Protein AF-A0A7R9VJF4-F1 (afdb_monomer_lite)

Radius of gyration: 13.38 Å; chains: 1; bounding box: 38×31×32 Å

InterPro domains:
  IPR011989 Armadillo-like helical [G3DSA:1.25.10.10] (6-122)
  IPR016024 Armadillo-type fold [SSF48371] (2-122)
  IPR038737 Splicing factor 3B subunit 1-like [PTHR12097] (1-121)

Secondary structure (DSSP, 8-state):
-HHHHHHHHHHHHHHH-HHHHHHHHGGGSS-S-HHHHHHHHHHHHHHHHHH-HHHHHHHHHHHHT-SS-HHHHHHHHHHHHHHHHHHGGGGGGGHHHHHHHHGGGGG-SSHHHHHHHHHHH-

pLDDT: mean 96.8, std 4.29, range [58.56, 98.81]

Sequence (122 aa):
ARIEGREIISNLAKAAGLATMIATMRPDIDNPDEYVRNTTSRAFAVVASALGVPALLPFLKAVCRSRKSWQARHTGIKIVQQVAVLMGCAVLPYLRELVEIVGRGLTDDQQKVRTITALTLS

Organism: NCBI:txid2749911

Structure (mmCIF, N/CA/C/O backbone):
data_AF-A0A7R9VJF4-F1
#
_entry.id   AF-A0A7R9VJF4-F1
#
loop_
_atom_site.group_PDB
_atom_site.id
_atom_site.type_symbol
_atom_site.label_atom_id
_atom_site.label_alt_id
_atom_site.label_comp_id
_atom_site.label_asym_id
_atom_site.label_entity_id
_atom_site.label_seq_id
_atom_site.pdbx_PDB_ins_code
_atom_site.Cartn_x
_atom_site.Cartn_y
_atom_site.Cartn_z
_atom_site.occupancy
_atom_site.B_iso_or_equiv
_atom_site.auth_seq_id
_atom_site.auth_comp_id
_atom_site.auth_asym_id
_atom_site.auth_atom_id
_atom_site.pdbx_PDB_model_num
ATOM 1 N N . ALA A 1 1 ? 7.640 11.461 -17.779 1.00 58.56 1 ALA A N 1
ATOM 2 C CA . ALA A 1 1 ? 7.145 11.930 -16.469 1.00 58.56 1 ALA A CA 1
ATOM 3 C C . ALA A 1 1 ? 6.783 10.807 -15.480 1.00 58.56 1 ALA A C 1
ATOM 5 O O . ALA A 1 1 ? 7.494 10.642 -14.499 1.00 58.56 1 ALA A O 1
ATOM 6 N N . ARG A 1 2 ? 5.697 10.020 -15.657 1.00 79.38 2 ARG A N 1
ATOM 7 C CA . ARG A 1 2 ? 5.269 9.041 -14.617 1.00 79.38 2 ARG A CA 1
ATOM 8 C C . ARG A 1 2 ? 6.226 7.856 -14.404 1.00 79.38 2 ARG A C 1
ATOM 10 O O . ARG A 1 2 ? 6.264 7.337 -13.296 1.00 79.38 2 ARG A O 1
ATOM 17 N N . ILE A 1 3 ? 6.949 7.417 -15.436 1.00 84.12 3 ILE A N 1
ATOM 18 C CA . ILE A 1 3 ? 7.895 6.287 -15.345 1.00 84.12 3 ILE A CA 1
ATOM 19 C C . ILE A 1 3 ? 9.198 6.734 -14.671 1.00 84.12 3 ILE A C 1
ATOM 21 O O . ILE A 1 3 ? 9.594 6.122 -13.687 1.00 84.12 3 ILE A O 1
ATOM 25 N N . GLU A 1 4 ? 9.773 7.862 -15.097 1.00 88.44 4 GLU A N 1
ATOM 26 C CA . GLU A 1 4 ? 10.982 8.456 -14.495 1.00 88.44 4 GLU A CA 1
ATOM 27 C C . GLU A 1 4 ? 10.834 8.652 -12.980 1.00 88.44 4 GLU A C 1
ATOM 29 O O . GLU A 1 4 ? 11.705 8.268 -12.206 1.00 88.44 4 GLU A O 1
ATOM 34 N N . GLY A 1 5 ? 9.685 9.170 -12.524 1.00 91.31 5 GLY A N 1
ATOM 35 C CA . GLY A 1 5 ? 9.424 9.327 -11.091 1.00 91.31 5 GLY A CA 1
ATOM 36 C C . GLY A 1 5 ? 9.442 7.998 -10.322 1.00 91.31 5 GLY A C 1
ATOM 37 O O . GLY A 1 5 ? 9.909 7.950 -9.185 1.00 91.31 5 GLY A O 1
ATOM 38 N N . ARG A 1 6 ? 8.981 6.900 -10.936 1.00 93.06 6 ARG A N 1
ATOM 39 C CA . ARG A 1 6 ? 9.038 5.562 -10.322 1.00 93.06 6 ARG A CA 1
ATOM 40 C C . ARG A 1 6 ? 10.469 5.047 -10.250 1.00 93.06 6 ARG A C 1
ATOM 42 O O . ARG A 1 6 ? 10.839 4.472 -9.232 1.00 93.06 6 ARG A O 1
ATOM 49 N N . GLU A 1 7 ? 11.265 5.261 -11.291 1.00 94.94 7 GLU A N 1
ATOM 50 C CA . GLU A 1 7 ? 12.671 4.851 -11.308 1.00 94.94 7 GLU A CA 1
ATOM 51 C C . GLU A 1 7 ? 13.478 5.576 -10.228 1.00 94.94 7 GLU A C 1
ATOM 53 O O . GLU A 1 7 ? 14.215 4.930 -9.483 1.00 94.94 7 GLU A O 1
ATOM 58 N N . ILE A 1 8 ? 13.260 6.884 -10.059 1.00 96.88 8 ILE A N 1
ATOM 59 C CA . ILE A 1 8 ? 13.904 7.674 -9.001 1.00 96.88 8 ILE A CA 1
ATOM 60 C C . ILE A 1 8 ? 13.531 7.131 -7.616 1.00 96.88 8 ILE A C 1
ATOM 62 O O . ILE A 1 8 ? 14.420 6.849 -6.812 1.00 96.88 8 ILE A O 1
ATOM 66 N N . ILE A 1 9 ? 12.237 6.925 -7.337 1.00 96.12 9 ILE A N 1
ATOM 67 C CA . ILE A 1 9 ? 11.782 6.392 -6.041 1.00 96.12 9 ILE A CA 1
ATOM 68 C C . ILE A 1 9 ? 12.317 4.972 -5.812 1.00 96.12 9 ILE A C 1
ATOM 70 O O . ILE A 1 9 ? 12.723 4.644 -4.701 1.00 96.12 9 ILE A O 1
ATOM 74 N N . SER A 1 10 ? 12.348 4.132 -6.847 1.00 96.50 10 SER A N 1
ATOM 75 C CA . SER A 1 10 ? 12.884 2.770 -6.772 1.00 96.50 10 SER A CA 1
ATOM 76 C C . SER A 1 10 ? 14.373 2.767 -6.418 1.00 96.50 10 SER A C 1
ATOM 78 O O . SER A 1 10 ? 14.794 2.041 -5.516 1.00 96.50 10 SER A O 1
ATOM 80 N N . ASN A 1 11 ? 15.173 3.598 -7.087 1.00 97.75 11 ASN A N 1
ATOM 81 C CA . ASN A 1 11 ? 16.607 3.703 -6.816 1.00 97.75 11 ASN A CA 1
ATOM 82 C C . ASN A 1 11 ? 16.872 4.279 -5.422 1.00 97.75 11 ASN A C 1
ATOM 84 O O . ASN A 1 11 ? 17.707 3.748 -4.690 1.00 97.75 11 ASN A O 1
ATOM 88 N N . LEU A 1 12 ? 16.099 5.290 -5.015 1.00 97.62 12 LEU A N 1
ATOM 89 C CA . LEU A 1 12 ? 16.149 5.830 -3.660 1.00 97.62 12 LEU A CA 1
ATOM 90 C C . LEU A 1 12 ? 15.809 4.760 -2.615 1.00 97.62 12 LEU A C 1
ATOM 92 O O . LEU A 1 12 ? 16.523 4.632 -1.627 1.00 97.62 12 LEU A O 1
ATOM 96 N N . ALA A 1 13 ? 14.768 3.955 -2.842 1.00 97.38 13 ALA A N 1
ATOM 97 C CA . ALA A 1 13 ? 14.367 2.893 -1.923 1.00 97.38 13 ALA A CA 1
ATOM 98 C C . ALA A 1 13 ? 15.470 1.841 -1.740 1.00 97.38 13 ALA A C 1
ATOM 100 O O . ALA A 1 13 ? 15.732 1.420 -0.614 1.00 97.38 13 ALA A O 1
ATOM 101 N N . LYS A 1 14 ? 16.141 1.449 -2.831 1.00 97.38 14 LYS A N 1
ATOM 102 C CA . LYS A 1 14 ? 17.273 0.509 -2.802 1.00 97.38 14 LYS A CA 1
ATOM 103 C C . LYS A 1 14 ? 18.482 1.073 -2.055 1.00 97.38 14 LYS A C 1
ATOM 105 O O . LYS A 1 14 ? 19.139 0.323 -1.344 1.00 97.38 14 LYS A O 1
ATOM 110 N N . ALA A 1 15 ? 18.748 2.372 -2.185 1.00 97.94 15 ALA A N 1
ATOM 111 C CA . ALA A 1 15 ? 19.854 3.033 -1.497 1.00 97.94 15 ALA A CA 1
ATOM 112 C C . ALA A 1 15 ? 19.569 3.278 -0.003 1.00 97.94 15 ALA A C 1
ATOM 114 O O . ALA A 1 15 ? 20.429 3.039 0.838 1.00 97.94 15 ALA A O 1
ATOM 115 N N . ALA A 1 16 ? 18.366 3.749 0.335 1.00 97.56 16 ALA A N 1
ATOM 116 C CA . ALA A 1 16 ? 17.995 4.140 1.696 1.00 97.56 16 ALA A CA 1
ATOM 117 C C . ALA A 1 16 ? 17.546 2.960 2.576 1.00 97.56 16 ALA A C 1
ATOM 119 O O . ALA A 1 16 ? 17.649 3.024 3.803 1.00 97.56 16 ALA A O 1
ATOM 120 N N . GLY A 1 17 ? 17.019 1.899 1.960 1.00 97.06 17 GLY A N 1
ATOM 121 C CA . GLY A 1 17 ? 16.475 0.730 2.644 1.00 97.06 17 GLY A CA 1
ATOM 122 C C . GLY A 1 17 ? 15.050 0.923 3.177 1.00 97.06 17 GLY A C 1
ATOM 123 O O . GLY A 1 17 ? 14.558 2.034 3.387 1.00 97.06 17 GLY A O 1
ATOM 124 N N . LEU A 1 18 ? 14.363 -0.199 3.419 1.00 96.75 18 LEU A N 1
ATOM 125 C CA . LEU A 1 18 ? 12.935 -0.210 3.752 1.00 96.75 18 LEU A CA 1
ATOM 126 C C . LEU A 1 18 ? 12.601 0.553 5.042 1.00 96.75 18 LEU A C 1
ATOM 128 O O . LEU A 1 18 ? 11.610 1.280 5.079 1.00 96.75 18 LEU A O 1
ATOM 132 N N . ALA A 1 19 ? 13.404 0.383 6.096 1.00 97.50 19 ALA A N 1
ATOM 133 C CA . ALA A 1 19 ? 13.150 1.010 7.392 1.00 97.50 19 ALA A CA 1
ATOM 134 C C . ALA A 1 19 ? 13.126 2.541 7.281 1.00 97.50 19 ALA A C 1
ATOM 136 O O . ALA A 1 19 ? 12.204 3.179 7.788 1.00 97.50 19 ALA A O 1
ATOM 137 N N . THR A 1 20 ? 14.086 3.106 6.546 1.00 98.31 20 THR A N 1
ATOM 138 C CA . THR A 1 20 ? 14.171 4.540 6.258 1.00 98.31 20 THR A CA 1
ATOM 139 C C . THR A 1 20 ? 12.958 5.004 5.461 1.00 98.31 20 THR A C 1
ATOM 141 O O . THR A 1 20 ? 12.274 5.931 5.883 1.00 98.31 20 THR A O 1
ATOM 144 N N . MET A 1 21 ? 12.611 4.306 4.372 1.00 98.12 21 MET A N 1
ATOM 145 C CA . MET A 1 21 ? 11.442 4.653 3.552 1.00 98.12 21 MET A CA 1
ATOM 146 C C . MET A 1 21 ? 10.140 4.644 4.367 1.00 98.12 21 MET A C 1
ATOM 148 O O . MET A 1 21 ? 9.323 5.558 4.243 1.00 98.12 21 MET A O 1
ATOM 152 N N . ILE A 1 22 ? 9.950 3.636 5.230 1.00 98.00 22 ILE A N 1
ATOM 153 C CA . ILE A 1 22 ? 8.799 3.565 6.136 1.00 98.00 22 ILE A CA 1
ATOM 154 C C . ILE A 1 22 ? 8.816 4.741 7.108 1.00 98.00 22 ILE A C 1
ATOM 156 O O . ILE A 1 22 ? 7.787 5.390 7.258 1.00 98.00 22 ILE A O 1
ATOM 160 N N . ALA A 1 23 ? 9.942 5.005 7.774 1.00 97.94 23 ALA A N 1
ATOM 161 C CA . ALA A 1 23 ? 10.046 6.064 8.771 1.00 97.94 23 ALA A CA 1
ATOM 162 C C . ALA A 1 23 ? 9.729 7.441 8.171 1.00 97.94 23 ALA A C 1
ATOM 164 O O . ALA A 1 23 ? 8.943 8.186 8.752 1.00 97.94 23 ALA A O 1
ATOM 165 N N . THR A 1 24 ? 10.264 7.733 6.983 1.00 98.19 24 THR A N 1
ATOM 166 C CA . THR A 1 24 ? 10.052 9.004 6.281 1.00 98.19 24 THR A CA 1
ATOM 167 C C . THR A 1 24 ? 8.595 9.207 5.869 1.00 98.19 24 THR A C 1
ATOM 169 O O . THR A 1 24 ? 8.061 10.290 6.069 1.00 98.19 24 THR A O 1
ATOM 172 N N . MET A 1 25 ? 7.927 8.181 5.332 1.00 98.00 25 MET A N 1
ATOM 173 C CA . MET A 1 25 ? 6.542 8.304 4.848 1.00 98.00 25 MET A CA 1
ATOM 174 C C . MET A 1 25 ? 5.476 8.016 5.920 1.00 98.00 25 MET A C 1
ATOM 176 O O . MET A 1 25 ? 4.284 8.201 5.672 1.00 98.00 25 MET A O 1
ATOM 180 N N . ARG A 1 26 ? 5.863 7.525 7.109 1.00 97.00 26 ARG A N 1
ATOM 181 C CA . ARG A 1 26 ? 4.932 7.149 8.190 1.00 97.00 26 ARG A CA 1
ATOM 182 C C . ARG A 1 26 ? 3.957 8.272 8.572 1.00 97.00 26 ARG A C 1
ATOM 184 O O . ARG A 1 26 ? 2.780 7.938 8.719 1.00 97.00 26 ARG A O 1
ATOM 191 N N . PRO A 1 27 ? 4.388 9.540 8.734 1.00 97.69 27 PRO A N 1
ATOM 192 C CA . PRO A 1 27 ? 3.492 10.629 9.134 1.00 97.69 27 PRO A CA 1
ATOM 193 C C . PRO A 1 27 ? 2.410 10.944 8.093 1.00 97.69 27 PRO A C 1
ATOM 195 O O . PRO A 1 27 ? 1.374 11.506 8.428 1.00 97.69 27 PRO A O 1
ATOM 198 N N . ASP A 1 28 ? 2.622 10.549 6.834 1.00 98.44 28 ASP A N 1
ATOM 199 C CA . ASP A 1 28 ? 1.700 10.857 5.741 1.00 98.44 28 ASP A CA 1
ATOM 200 C C . ASP A 1 28 ? 0.560 9.840 5.593 1.00 98.44 28 ASP A C 1
ATOM 202 O O . ASP A 1 28 ? -0.385 10.052 4.834 1.00 98.44 28 ASP A O 1
ATOM 206 N N . ILE A 1 29 ? 0.631 8.716 6.312 1.00 98.38 29 ILE A N 1
ATOM 207 C CA . ILE A 1 29 ? -0.328 7.611 6.196 1.00 98.38 29 ILE A CA 1
ATOM 208 C C . ILE A 1 29 ? -1.725 8.000 6.697 1.00 98.38 29 ILE A C 1
ATOM 210 O O . ILE A 1 29 ? -2.727 7.604 6.094 1.00 98.38 29 ILE A O 1
ATOM 214 N N . ASP A 1 30 ? -1.804 8.768 7.781 1.00 97.88 30 ASP A N 1
ATOM 215 C CA . ASP A 1 30 ? -3.040 9.288 8.370 1.00 97.88 30 ASP A CA 1
ATOM 216 C C . ASP A 1 30 ? -3.183 10.808 8.249 1.00 97.88 30 ASP A C 1
ATOM 218 O O . ASP A 1 30 ? -4.064 11.389 8.888 1.00 97.88 30 ASP A O 1
ATOM 222 N N . ASN A 1 31 ? -2.389 11.434 7.373 1.00 98.44 31 ASN A N 1
A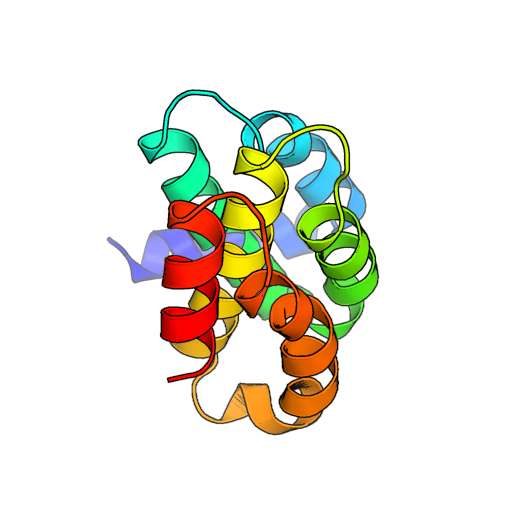TOM 223 C CA . ASN A 1 31 ? -2.480 12.861 7.071 1.00 98.44 31 ASN A CA 1
ATOM 224 C C . ASN A 1 31 ? -3.936 13.256 6.750 1.00 98.44 31 ASN A C 1
ATOM 226 O O . ASN A 1 31 ? -4.595 12.519 6.014 1.00 98.44 31 ASN A O 1
ATOM 230 N N . PRO A 1 32 ? -4.479 14.372 7.271 1.00 97.38 32 PRO A N 1
ATOM 231 C CA . PRO A 1 32 ? -5.855 14.789 6.992 1.00 97.38 32 PRO A CA 1
ATOM 232 C C . PRO A 1 32 ? -6.120 15.061 5.503 1.00 97.38 32 PRO A C 1
ATOM 234 O O . PRO A 1 32 ? -7.237 14.816 5.036 1.00 97.38 32 PRO A O 1
ATOM 237 N N . ASP A 1 33 ? -5.102 15.465 4.741 1.00 98.06 33 ASP A N 1
ATOM 238 C CA . ASP A 1 33 ? -5.200 15.706 3.305 1.00 98.06 33 ASP A CA 1
ATOM 239 C C . ASP A 1 33 ? -5.186 14.390 2.506 1.00 98.06 33 ASP A C 1
ATOM 241 O O . ASP A 1 33 ? -4.262 13.575 2.567 1.00 98.06 33 ASP A O 1
ATOM 245 N N . GLU A 1 34 ? -6.241 14.175 1.720 1.00 97.62 34 GLU A N 1
ATOM 246 C CA . GLU A 1 34 ? -6.357 13.007 0.854 1.00 97.62 34 GLU A CA 1
ATOM 247 C C . GLU A 1 34 ? -5.323 12.989 -0.274 1.00 97.62 34 GLU A C 1
ATOM 249 O O . GLU A 1 34 ? -4.873 11.909 -0.668 1.00 97.62 34 GLU A O 1
ATOM 254 N N . TYR A 1 35 ? -4.921 14.153 -0.780 1.00 98.12 35 TYR A N 1
ATOM 255 C CA . TYR A 1 35 ? -3.920 14.248 -1.835 1.00 98.12 35 TYR A CA 1
ATOM 256 C C . TYR A 1 35 ? -2.567 13.695 -1.372 1.00 98.12 35 TYR A C 1
ATOM 258 O O . TYR A 1 35 ? -1.945 12.896 -2.085 1.00 98.12 35 TYR A O 1
ATOM 266 N N . VAL A 1 36 ? 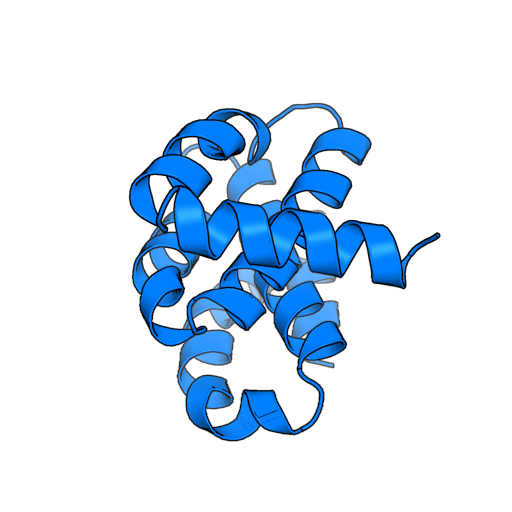-2.161 14.042 -0.147 1.00 98.56 36 VAL A N 1
ATOM 267 C CA . VAL A 1 36 ? -0.945 13.519 0.488 1.00 98.56 36 VAL A CA 1
ATOM 268 C C . VAL A 1 36 ? -1.043 12.002 0.627 1.00 98.56 36 VAL A C 1
ATOM 270 O O . VAL A 1 36 ? -0.217 11.284 0.065 1.00 98.56 36 VAL A O 1
ATOM 273 N N . ARG A 1 37 ? -2.119 11.485 1.239 1.00 98.62 37 ARG A N 1
ATOM 274 C CA . ARG A 1 37 ? -2.328 10.031 1.403 1.00 98.62 37 ARG A CA 1
ATOM 275 C C . ARG A 1 37 ? -2.302 9.276 0.070 1.00 98.62 37 ARG A C 1
ATOM 277 O O . ARG A 1 37 ? -1.723 8.193 -0.034 1.00 98.62 37 ARG A O 1
ATOM 284 N N . ASN A 1 38 ? -2.915 9.840 -0.971 1.00 98.25 38 ASN A N 1
ATOM 285 C CA . ASN A 1 38 ? -2.937 9.253 -2.310 1.00 98.25 38 ASN A CA 1
ATOM 286 C C . ASN A 1 38 ? -1.532 9.178 -2.917 1.00 98.25 38 ASN A C 1
ATOM 288 O O . ASN A 1 38 ? -1.163 8.140 -3.473 1.00 98.25 38 ASN A O 1
ATOM 292 N N . THR A 1 39 ? -0.741 10.239 -2.784 1.00 98.00 39 THR A N 1
ATOM 293 C CA . THR A 1 39 ? 0.650 10.276 -3.256 1.00 98.00 39 THR A CA 1
ATOM 294 C C . THR A 1 39 ? 1.509 9.268 -2.494 1.00 98.00 39 THR A C 1
ATOM 296 O O . THR A 1 39 ? 2.183 8.443 -3.115 1.00 98.00 39 THR A O 1
ATOM 299 N N . THR A 1 40 ? 1.377 9.228 -1.168 1.00 98.44 40 THR A N 1
ATOM 300 C CA . THR A 1 40 ? 2.063 8.273 -0.291 1.00 98.44 40 THR A CA 1
ATOM 301 C C . THR A 1 40 ? 1.720 6.827 -0.639 1.00 98.44 40 THR A C 1
ATOM 303 O O . THR A 1 40 ? 2.611 5.982 -0.717 1.00 98.44 40 THR A O 1
ATOM 306 N N . SER A 1 41 ? 0.453 6.527 -0.948 1.00 98.56 41 SER A N 1
ATOM 307 C CA . SER A 1 41 ? 0.049 5.170 -1.340 1.00 98.56 41 SER A CA 1
ATOM 308 C C . SER A 1 41 ? 0.731 4.685 -2.626 1.00 98.56 41 SER A C 1
ATOM 310 O O . SER A 1 41 ? 1.165 3.535 -2.712 1.00 98.56 41 SER A O 1
ATOM 312 N N . ARG A 1 42 ? 0.891 5.580 -3.611 1.00 98.12 42 ARG A N 1
ATOM 313 C CA . ARG A 1 42 ? 1.598 5.290 -4.866 1.00 98.12 42 ARG A CA 1
ATOM 314 C C . ARG A 1 42 ? 3.099 5.134 -4.631 1.00 98.12 42 ARG A C 1
ATOM 316 O O . ARG A 1 42 ? 3.697 4.233 -5.211 1.00 98.12 42 ARG A O 1
ATOM 323 N N . ALA A 1 43 ? 3.694 5.967 -3.776 1.00 98.12 43 ALA A N 1
ATOM 324 C CA . ALA A 1 43 ? 5.109 5.873 -3.428 1.00 98.12 43 ALA A CA 1
ATOM 325 C C . ALA A 1 43 ? 5.436 4.530 -2.754 1.00 98.12 43 ALA A C 1
ATOM 327 O O . ALA A 1 43 ? 6.354 3.837 -3.189 1.00 98.12 43 ALA A O 1
ATOM 328 N N . PHE A 1 44 ? 4.632 4.094 -1.778 1.00 98.50 44 PHE A N 1
ATOM 329 C CA . PHE A 1 44 ? 4.804 2.784 -1.144 1.00 98.50 44 PHE A CA 1
ATOM 330 C C . PHE A 1 44 ? 4.663 1.610 -2.117 1.00 98.50 44 PHE A C 1
ATOM 332 O O . PHE A 1 44 ? 5.383 0.626 -1.969 1.00 98.50 44 PHE A O 1
ATOM 339 N N . ALA A 1 45 ? 3.788 1.698 -3.122 1.00 98.00 45 ALA A N 1
ATOM 340 C CA . ALA A 1 45 ? 3.703 0.660 -4.148 1.00 98.00 45 ALA A CA 1
ATOM 341 C C . ALA A 1 45 ? 4.995 0.557 -4.973 1.00 98.00 45 ALA A C 1
ATOM 343 O O . ALA A 1 45 ? 5.466 -0.547 -5.245 1.00 98.00 45 ALA A O 1
ATOM 344 N N . VAL A 1 46 ? 5.618 1.695 -5.303 1.00 98.00 46 VAL A N 1
ATOM 345 C CA . VAL A 1 46 ? 6.934 1.704 -5.959 1.00 98.00 46 VAL A CA 1
ATOM 346 C C . VAL A 1 46 ? 8.001 1.105 -5.041 1.00 98.00 46 VAL A C 1
ATOM 348 O O . VAL A 1 46 ? 8.761 0.247 -5.484 1.00 98.00 46 VAL A O 1
ATOM 351 N N . VAL A 1 47 ? 8.016 1.464 -3.753 1.00 98.12 47 VAL A N 1
ATOM 352 C CA . VAL A 1 47 ? 8.930 0.868 -2.759 1.00 98.12 47 VAL A CA 1
ATOM 353 C C . VAL A 1 47 ? 8.749 -0.650 -2.667 1.00 98.12 47 VAL A C 1
ATOM 355 O O . VAL A 1 47 ? 9.739 -1.379 -2.679 1.00 98.12 47 VAL A O 1
ATOM 358 N N . ALA A 1 48 ? 7.507 -1.141 -2.642 1.00 97.44 48 ALA A N 1
ATOM 359 C CA . ALA A 1 48 ? 7.208 -2.572 -2.631 1.00 97.44 48 ALA A CA 1
ATOM 360 C C . ALA A 1 48 ? 7.739 -3.276 -3.888 1.00 97.44 48 ALA A C 1
ATOM 362 O O . ALA A 1 48 ? 8.305 -4.360 -3.789 1.00 97.44 48 ALA A O 1
ATOM 363 N N . SER A 1 49 ? 7.605 -2.652 -5.063 1.00 95.56 49 SER A N 1
ATOM 364 C CA . SER A 1 49 ? 8.154 -3.203 -6.309 1.00 95.56 49 SER A CA 1
ATOM 365 C C . SER A 1 49 ? 9.689 -3.212 -6.336 1.00 95.56 49 SER A C 1
ATOM 367 O O . SER A 1 49 ? 10.284 -4.115 -6.914 1.00 95.56 49 SER A O 1
ATOM 369 N N . ALA A 1 50 ? 10.336 -2.244 -5.679 1.00 97.12 50 ALA A N 1
ATOM 370 C CA . ALA A 1 50 ? 11.790 -2.106 -5.657 1.00 97.12 50 ALA A CA 1
ATOM 371 C C . ALA A 1 50 ? 12.480 -3.025 -4.637 1.00 97.12 50 ALA A C 1
ATOM 373 O O . ALA A 1 50 ? 13.580 -3.506 -4.905 1.00 97.12 50 ALA A O 1
ATOM 374 N N . LEU A 1 51 ? 11.854 -3.235 -3.473 1.00 97.00 51 LEU A N 1
ATOM 375 C CA . LEU A 1 51 ? 12.418 -3.971 -2.331 1.00 97.00 51 LEU A CA 1
ATOM 376 C C . LEU A 1 51 ? 11.751 -5.333 -2.083 1.00 97.00 51 LEU A C 1
ATOM 378 O O . LEU A 1 51 ? 12.197 -6.091 -1.225 1.00 97.00 51 LEU A O 1
ATOM 382 N N . GLY A 1 52 ? 10.691 -5.645 -2.826 1.00 96.06 52 GLY A N 1
ATOM 383 C CA . GLY A 1 52 ? 9.888 -6.852 -2.676 1.00 96.06 52 GLY A CA 1
ATOM 384 C C . GLY A 1 52 ? 8.677 -6.652 -1.761 1.00 96.06 52 GLY A C 1
ATOM 385 O O . GLY A 1 52 ? 8.772 -6.114 -0.656 1.00 96.06 52 GLY A O 1
ATOM 386 N N . VAL A 1 53 ? 7.523 -7.159 -2.205 1.00 97.44 53 VAL A N 1
ATOM 387 C CA . VAL A 1 53 ? 6.270 -7.149 -1.431 1.00 97.44 53 VAL A CA 1
ATOM 388 C C . VAL A 1 53 ? 6.415 -7.807 -0.054 1.00 97.44 53 VAL A C 1
ATOM 390 O O . VAL A 1 53 ? 5.940 -7.194 0.906 1.00 97.44 53 VAL A O 1
ATOM 393 N N . PRO A 1 54 ? 7.089 -8.972 0.104 1.00 97.56 54 PRO A N 1
ATOM 394 C CA . PRO A 1 54 ? 7.181 -9.648 1.399 1.00 97.56 54 PRO A CA 1
ATOM 395 C C . PRO A 1 54 ? 7.740 -8.768 2.516 1.00 97.56 54 PRO A C 1
ATOM 397 O O . PRO A 1 54 ? 7.251 -8.808 3.644 1.00 97.56 54 PRO A O 1
ATOM 400 N N . ALA A 1 55 ? 8.714 -7.914 2.192 1.00 96.69 55 ALA A N 1
ATOM 401 C CA . ALA A 1 55 ? 9.339 -7.026 3.161 1.00 96.69 55 ALA A CA 1
ATOM 402 C C . ALA A 1 55 ? 8.352 -5.975 3.708 1.00 96.69 55 ALA A C 1
ATOM 404 O O . ALA A 1 55 ? 8.457 -5.563 4.862 1.00 96.69 55 ALA A O 1
ATOM 405 N N . LEU A 1 56 ? 7.353 -5.573 2.912 1.00 96.94 56 LEU A N 1
ATOM 406 C CA . LEU A 1 56 ? 6.358 -4.567 3.288 1.00 96.94 56 LEU A CA 1
ATOM 407 C C . LEU A 1 56 ? 5.132 -5.159 4.015 1.00 96.94 56 LEU A C 1
ATOM 409 O O . LEU A 1 56 ? 4.380 -4.421 4.654 1.00 96.94 56 LEU A O 1
ATOM 413 N N . LEU A 1 57 ? 4.920 -6.478 3.972 1.00 97.50 57 LEU A N 1
ATOM 414 C CA . LEU A 1 57 ? 3.730 -7.119 4.551 1.00 97.50 57 LEU A CA 1
ATOM 415 C C . LEU A 1 57 ? 3.517 -6.848 6.050 1.00 97.50 57 LEU A C 1
ATOM 417 O O . LEU A 1 57 ? 2.377 -6.543 6.422 1.00 97.50 57 LEU A O 1
ATOM 421 N N . PRO A 1 58 ? 4.542 -6.893 6.931 1.00 98.00 58 PRO A N 1
ATOM 422 C CA . PRO A 1 58 ? 4.343 -6.592 8.350 1.00 98.00 58 PRO A CA 1
ATOM 423 C C . PRO A 1 58 ? 3.819 -5.167 8.568 1.00 98.00 58 PRO A C 1
ATOM 425 O O . PRO A 1 58 ? 2.915 -4.944 9.377 1.00 98.00 58 PRO A O 1
ATOM 428 N N . PHE A 1 59 ? 4.340 -4.212 7.792 1.00 97.94 59 PHE A N 1
ATOM 429 C CA . PHE A 1 59 ? 3.891 -2.825 7.810 1.00 97.94 59 PHE A CA 1
ATOM 430 C C . PHE A 1 59 ? 2.443 -2.698 7.322 1.00 97.94 59 PHE A C 1
ATOM 432 O O . PHE A 1 59 ? 1.618 -2.107 8.020 1.00 97.94 59 PHE A O 1
ATOM 439 N N . LEU A 1 60 ? 2.097 -3.312 6.184 1.00 98.06 60 LEU A N 1
ATOM 440 C CA . LEU A 1 60 ? 0.731 -3.292 5.647 1.00 98.06 60 LEU A CA 1
ATOM 441 C C . LEU A 1 60 ? -0.276 -3.892 6.626 1.00 98.06 60 LEU A C 1
ATOM 443 O O . LEU A 1 60 ? -1.333 -3.305 6.860 1.00 98.06 60 LEU A O 1
ATOM 447 N N . LYS A 1 61 ? 0.069 -5.016 7.261 1.00 97.88 61 LYS A N 1
ATOM 448 C CA . LYS A 1 61 ? -0.767 -5.659 8.280 1.00 97.88 61 LYS A CA 1
ATOM 449 C C . LYS A 1 61 ? -1.020 -4.737 9.472 1.00 97.88 61 LYS A C 1
ATOM 451 O O . LYS A 1 61 ? -2.146 -4.690 9.966 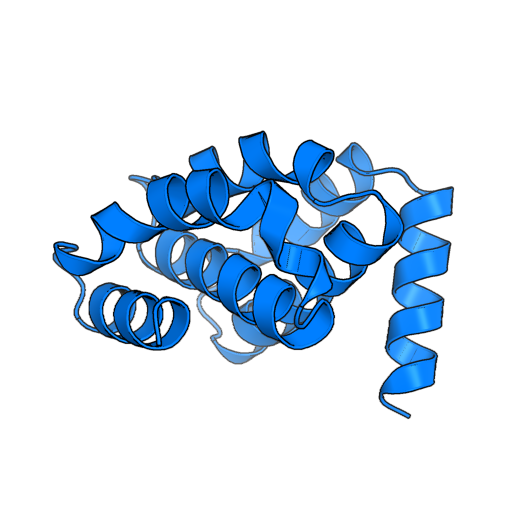1.00 97.88 61 LYS A O 1
ATOM 456 N N . ALA A 1 62 ? -0.007 -3.998 9.924 1.00 97.75 62 ALA A N 1
ATOM 457 C CA . ALA A 1 62 ? -0.148 -3.046 11.022 1.00 97.75 62 ALA A CA 1
ATOM 458 C C . ALA A 1 62 ? -1.006 -1.831 10.631 1.00 97.75 62 ALA A C 1
ATOM 460 O O . ALA A 1 62 ? -1.895 -1.437 11.387 1.00 97.75 62 ALA A O 1
ATOM 461 N N . VAL A 1 63 ? -0.780 -1.257 9.446 1.00 97.94 63 VAL A N 1
ATOM 462 C CA . VAL A 1 63 ? -1.491 -0.058 8.974 1.00 97.94 63 VAL A CA 1
ATOM 463 C C . VAL A 1 63 ? -2.959 -0.358 8.661 1.00 97.94 63 VAL A C 1
ATOM 465 O O . VAL A 1 63 ? -3.839 0.345 9.159 1.00 97.94 63 VAL A O 1
ATOM 468 N N . CYS A 1 64 ? -3.247 -1.445 7.937 1.00 98.00 64 CYS A N 1
ATOM 469 C CA . CYS A 1 64 ? -4.620 -1.852 7.606 1.00 98.00 64 CYS A CA 1
ATOM 470 C C . CYS A 1 64 ? -5.451 -2.212 8.850 1.00 98.00 64 CYS A C 1
ATOM 472 O O . CYS A 1 64 ? -6.677 -2.189 8.803 1.00 98.00 64 CYS A O 1
ATOM 474 N N . ARG A 1 65 ? -4.799 -2.517 9.981 1.00 96.31 65 ARG A N 1
ATOM 475 C CA . ARG A 1 65 ? -5.442 -2.844 11.266 1.00 96.31 65 ARG A CA 1
ATOM 476 C C . ARG A 1 65 ? -5.313 -1.727 12.306 1.00 96.31 65 ARG A C 1
ATOM 478 O O . ARG A 1 65 ? -5.554 -1.964 13.490 1.00 96.31 65 ARG A O 1
ATOM 485 N N . SER A 1 66 ? -4.929 -0.518 11.892 1.00 96.88 66 SER A N 1
ATOM 486 C CA . SER A 1 66 ? -4.766 0.613 12.804 1.00 96.88 66 SER A CA 1
ATOM 487 C C . SER A 1 66 ? -6.076 0.941 13.522 1.00 96.88 66 SER A C 1
ATOM 489 O O . SER A 1 66 ? -7.083 1.274 12.897 1.00 96.88 66 SER A O 1
ATOM 491 N N . ARG A 1 67 ? -6.052 0.902 14.857 1.00 94.94 67 ARG A N 1
ATOM 492 C CA . ARG A 1 67 ? -7.172 1.354 15.700 1.00 94.94 67 ARG A CA 1
ATOM 493 C C . ARG A 1 67 ? -7.193 2.870 15.904 1.00 94.94 67 ARG A C 1
ATOM 495 O O . ARG A 1 67 ? -8.183 3.391 16.393 1.00 94.94 67 ARG A O 1
ATOM 502 N N . LYS A 1 68 ? -6.110 3.569 15.544 1.00 93.62 68 LYS A N 1
ATOM 503 C CA . LYS A 1 68 ? -5.942 5.006 15.811 1.00 93.62 68 LYS A CA 1
ATOM 504 C C . LYS A 1 68 ? -6.660 5.892 14.797 1.00 93.62 68 LYS A C 1
ATOM 506 O O . LYS A 1 68 ? -7.185 6.932 15.160 1.00 93.62 68 LYS A O 1
ATOM 511 N N . SER A 1 69 ? -6.650 5.494 13.526 1.00 96.69 69 SER A N 1
ATOM 512 C CA . SER A 1 69 ? -7.117 6.331 12.423 1.00 96.69 69 SER A CA 1
ATOM 513 C C . SER A 1 69 ? -7.700 5.467 11.311 1.00 96.69 69 SER A C 1
ATOM 515 O O . SER A 1 69 ? -7.063 4.516 10.851 1.00 96.69 69 SER A O 1
ATOM 517 N N . TRP A 1 70 ? -8.907 5.811 10.856 1.00 98.19 70 TRP A N 1
ATOM 518 C CA . TRP A 1 70 ? -9.496 5.191 9.670 1.00 98.19 70 TRP A CA 1
ATOM 519 C C . TRP A 1 70 ? -8.764 5.636 8.398 1.00 98.19 70 TRP A C 1
ATOM 521 O O . TRP A 1 70 ? -8.685 4.859 7.450 1.00 98.19 70 TRP A O 1
ATOM 531 N N . GLN A 1 71 ? -8.178 6.842 8.385 1.00 98.50 71 GLN A N 1
ATOM 532 C CA . GLN A 1 71 ? -7.336 7.327 7.293 1.00 98.50 71 GLN A CA 1
ATOM 533 C C . GLN A 1 71 ? -6.121 6.416 7.119 1.00 98.50 71 GLN A C 1
ATOM 535 O O . GLN A 1 71 ? -5.839 6.016 5.994 1.00 98.50 71 GLN A O 1
ATOM 540 N N . ALA A 1 72 ? -5.478 5.995 8.217 1.00 98.50 72 ALA A N 1
ATOM 541 C CA . ALA A 1 72 ? -4.398 5.012 8.152 1.00 98.50 72 ALA A CA 1
ATOM 542 C C . ALA A 1 72 ? -4.864 3.699 7.510 1.00 98.50 72 ALA A C 1
ATOM 544 O O . ALA A 1 72 ? -4.217 3.209 6.587 1.00 98.50 72 ALA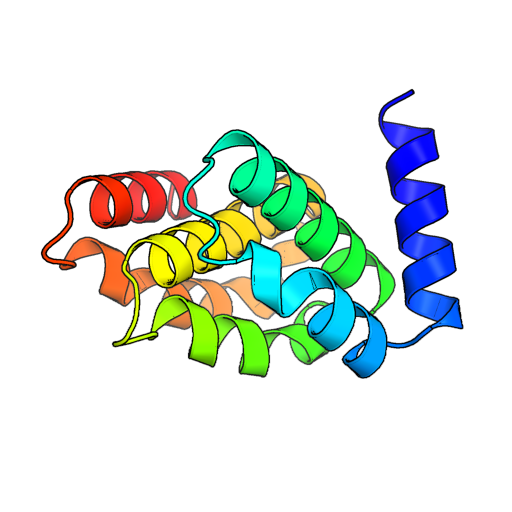 A O 1
ATOM 545 N N . ARG A 1 73 ? -6.003 3.147 7.958 1.00 98.69 73 ARG A N 1
ATOM 546 C CA . ARG A 1 73 ? -6.551 1.900 7.395 1.00 98.69 73 ARG A CA 1
ATOM 547 C C . ARG A 1 73 ? -6.837 2.043 5.902 1.00 98.69 73 ARG A C 1
ATOM 549 O O . ARG A 1 73 ? -6.375 1.224 5.111 1.00 98.69 73 ARG A O 1
ATOM 556 N N . HIS A 1 74 ? -7.520 3.122 5.520 1.00 98.69 74 HIS A N 1
ATOM 557 C CA . HIS A 1 74 ? -7.823 3.458 4.132 1.00 98.69 74 HIS A CA 1
ATOM 558 C C . HIS A 1 74 ? -6.549 3.561 3.280 1.00 98.69 74 HIS A C 1
ATOM 560 O O . HIS A 1 74 ? -6.469 2.938 2.223 1.00 98.69 74 HIS A O 1
ATOM 566 N N . THR A 1 75 ? -5.533 4.303 3.733 1.00 98.81 75 THR A N 1
ATOM 567 C CA . THR A 1 75 ? -4.255 4.435 3.016 1.00 98.81 75 THR A CA 1
ATOM 568 C C . THR A 1 75 ? -3.533 3.097 2.909 1.00 98.81 75 THR A C 1
ATOM 570 O O . THR A 1 75 ? -3.034 2.778 1.836 1.00 98.81 75 THR A O 1
ATOM 573 N N . GLY A 1 76 ? -3.527 2.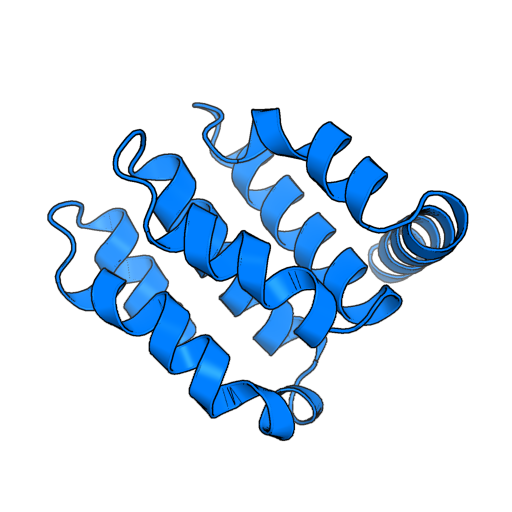281 3.967 1.00 98.56 76 GLY A N 1
ATOM 574 C CA . GLY A 1 76 ? -2.963 0.928 3.943 1.00 98.56 76 GLY A CA 1
ATOM 575 C C . GLY A 1 76 ? -3.584 0.051 2.859 1.00 98.56 76 GLY A C 1
ATOM 576 O O . GLY A 1 76 ? -2.870 -0.537 2.049 1.00 98.56 76 GLY A O 1
ATOM 577 N N . ILE A 1 77 ? -4.916 0.027 2.785 1.00 98.81 77 ILE A N 1
ATOM 578 C CA . ILE A 1 77 ? -5.649 -0.716 1.752 1.00 98.81 77 ILE A CA 1
ATOM 579 C C . ILE A 1 77 ? -5.365 -0.137 0.360 1.00 98.81 77 ILE A C 1
ATOM 581 O O . ILE A 1 77 ? -5.194 -0.885 -0.603 1.00 98.81 77 ILE A O 1
ATOM 585 N N . LYS A 1 78 ? -5.245 1.190 0.247 1.00 98.69 78 LYS A N 1
ATOM 586 C CA . LYS A 1 78 ? -4.898 1.855 -1.011 1.00 98.69 78 LYS A CA 1
ATOM 587 C C . LYS A 1 78 ? -3.474 1.538 -1.472 1.00 98.69 78 LYS A C 1
ATOM 589 O O . LYS A 1 78 ? -3.257 1.418 -2.673 1.00 98.69 78 LYS A O 1
ATOM 594 N N . ILE A 1 79 ? -2.518 1.336 -0.559 1.00 98.75 79 ILE A N 1
ATOM 595 C CA . ILE A 1 79 ? -1.181 0.832 -0.911 1.00 98.75 79 ILE A CA 1
ATOM 596 C C . ILE A 1 79 ? -1.306 -0.544 -1.564 1.00 98.75 79 ILE A C 1
ATOM 598 O O . ILE A 1 79 ? -0.743 -0.746 -2.635 1.00 98.75 79 ILE A O 1
ATOM 602 N N . VAL A 1 80 ? -2.081 -1.464 -0.977 1.00 98.56 80 VAL A N 1
ATOM 603 C CA . VAL A 1 80 ? -2.307 -2.803 -1.554 1.00 98.56 80 VAL A CA 1
ATOM 604 C C . VAL A 1 80 ? -2.921 -2.708 -2.952 1.00 98.56 80 VAL A C 1
ATOM 606 O O . VAL A 1 80 ? -2.442 -3.370 -3.870 1.00 98.56 80 VAL A O 1
ATOM 609 N N . GLN A 1 81 ? -3.900 -1.820 -3.150 1.00 98.56 81 GLN A N 1
ATOM 610 C CA . GLN A 1 81 ? -4.469 -1.556 -4.474 1.00 98.56 81 GLN A CA 1
ATOM 611 C C . GLN A 1 81 ? -3.405 -1.091 -5.477 1.00 98.56 81 GLN A C 1
ATOM 613 O O . GLN A 1 81 ? -3.329 -1.597 -6.594 1.00 98.56 81 GLN A O 1
ATOM 618 N N . GLN A 1 82 ? -2.565 -0.124 -5.094 1.00 98.31 82 GLN A N 1
ATOM 619 C CA . GLN A 1 82 ? -1.521 0.392 -5.979 1.00 98.31 82 GLN A CA 1
ATOM 620 C C . GLN A 1 82 ? -0.429 -0.650 -6.257 1.00 98.31 82 GLN A C 1
ATOM 622 O O . GLN A 1 82 ? 0.103 -0.669 -7.364 1.00 98.31 82 GLN A O 1
ATOM 627 N N . VAL A 1 83 ? -0.122 -1.533 -5.300 1.00 98.00 83 VAL A N 1
ATOM 628 C CA . VAL A 1 83 ? 0.767 -2.684 -5.514 1.00 98.00 83 VAL A CA 1
ATOM 629 C C . VAL A 1 83 ? 0.173 -3.619 -6.565 1.00 98.00 83 VAL A C 1
ATOM 631 O O . VAL A 1 83 ? 0.867 -3.947 -7.521 1.00 98.00 83 VAL A O 1
ATOM 634 N N . ALA A 1 84 ? -1.108 -3.985 -6.451 1.00 97.31 84 ALA A N 1
ATOM 635 C CA . ALA A 1 84 ? -1.776 -4.836 -7.436 1.00 97.31 84 ALA A CA 1
ATOM 636 C C . ALA A 1 84 ? -1.762 -4.210 -8.844 1.00 97.31 84 ALA A C 1
ATOM 638 O O . ALA A 1 84 ? -1.370 -4.863 -9.809 1.00 97.31 84 ALA A O 1
ATOM 639 N N . VAL A 1 85 ? -2.088 -2.916 -8.953 1.00 97.00 85 VAL A N 1
ATOM 640 C CA . VAL A 1 85 ? -2.055 -2.176 -10.229 1.00 97.00 85 VAL A CA 1
ATOM 641 C C . VAL A 1 85 ? -0.645 -2.107 -10.820 1.00 97.00 85 VAL A C 1
ATOM 643 O O . VAL A 1 85 ? -0.483 -2.228 -12.031 1.00 97.00 85 VAL A O 1
ATOM 646 N N . LEU A 1 86 ? 0.380 -1.879 -9.994 1.00 96.00 86 LEU A N 1
ATOM 647 C CA . LEU A 1 86 ? 1.757 -1.742 -10.470 1.00 96.00 86 LEU A CA 1
ATOM 648 C C . LEU A 1 86 ? 2.376 -3.088 -10.864 1.00 96.00 86 LEU A C 1
ATOM 650 O O . LEU A 1 86 ? 3.135 -3.139 -11.826 1.00 96.00 86 LEU A O 1
ATOM 654 N N . MET A 1 87 ? 2.073 -4.156 -10.124 1.00 95.12 87 MET A N 1
ATOM 655 C CA . MET A 1 87 ? 2.643 -5.487 -10.354 1.00 95.12 87 MET A CA 1
ATOM 656 C C . MET A 1 87 ? 1.903 -6.291 -11.423 1.00 95.12 87 MET A C 1
ATOM 658 O O . MET A 1 87 ? 2.495 -7.189 -12.022 1.00 95.12 87 MET A O 1
ATOM 662 N N . GLY A 1 88 ? 0.618 -6.012 -11.654 1.00 95.88 88 GLY A N 1
ATOM 663 C CA . GLY A 1 88 ? -0.212 -6.824 -12.537 1.00 95.88 88 GLY A CA 1
ATOM 664 C C . GLY A 1 88 ? -0.215 -8.290 -12.096 1.00 95.88 88 GLY A C 1
ATOM 665 O O . GLY A 1 88 ? -0.376 -8.598 -10.916 1.00 95.88 88 GLY A O 1
ATOM 666 N N . CYS A 1 89 ? 0.025 -9.213 -13.030 1.00 96.31 89 CYS A N 1
ATOM 667 C CA . CYS A 1 89 ? 0.042 -10.652 -12.747 1.00 96.31 89 CYS A CA 1
ATOM 668 C C . CYS A 1 89 ? 1.141 -11.087 -11.760 1.00 96.31 89 CYS A C 1
ATOM 670 O O . CYS A 1 89 ? 0.993 -12.119 -11.104 1.00 96.31 89 CYS A O 1
ATOM 672 N N . ALA A 1 90 ? 2.206 -10.294 -11.586 1.00 96.25 90 ALA A N 1
ATOM 673 C CA . ALA A 1 90 ? 3.293 -10.617 -10.662 1.00 96.25 90 ALA A CA 1
ATOM 674 C C . ALA A 1 90 ? 2.867 -10.573 -9.182 1.00 96.25 90 ALA A C 1
ATOM 676 O O . ALA A 1 90 ? 3.620 -11.016 -8.318 1.00 96.25 90 ALA A O 1
ATOM 677 N N . VAL A 1 91 ? 1.664 -10.073 -8.868 1.00 96.81 91 VAL A N 1
ATOM 678 C CA . VAL A 1 91 ? 1.115 -10.074 -7.503 1.00 96.81 91 VAL A CA 1
ATOM 679 C C . VAL A 1 91 ? 0.722 -11.476 -7.011 1.00 96.81 91 VAL A C 1
ATOM 681 O O . VAL A 1 91 ? 0.598 -11.686 -5.805 1.00 96.81 91 VAL A O 1
ATOM 684 N N . LEU A 1 92 ? 0.541 -12.441 -7.923 1.00 97.06 92 LEU A N 1
ATOM 685 C CA . LEU A 1 92 ? -0.037 -13.761 -7.644 1.00 97.06 92 LEU A CA 1
ATOM 686 C C . LEU A 1 92 ? 0.599 -14.514 -6.455 1.00 97.06 92 LEU A C 1
ATOM 688 O O . LEU A 1 92 ? -0.164 -15.014 -5.626 1.00 97.06 92 LEU A O 1
ATOM 692 N N . PRO A 1 93 ? 1.938 -14.556 -6.278 1.00 97.62 93 PRO A N 1
ATOM 693 C CA . PRO A 1 93 ? 2.556 -15.251 -5.143 1.00 97.62 93 PRO A CA 1
ATOM 694 C C . PRO A 1 93 ? 2.171 -14.670 -3.775 1.00 97.62 93 PRO A C 1
ATOM 696 O O . PRO A 1 93 ? 2.243 -15.362 -2.764 1.00 97.62 93 PRO A O 1
ATOM 699 N N . TYR A 1 94 ? 1.760 -13.400 -3.739 1.00 96.75 94 TYR A N 1
ATOM 700 C CA . TYR A 1 94 ? 1.444 -12.652 -2.519 1.00 96.75 94 TYR A CA 1
ATOM 701 C C . TYR A 1 94 ? -0.062 -12.448 -2.329 1.00 96.75 94 TYR A C 1
ATOM 703 O O . TYR A 1 94 ? -0.490 -11.924 -1.300 1.00 96.75 94 TYR A O 1
ATOM 711 N N . LEU A 1 95 ? -0.873 -12.848 -3.313 1.00 96.75 95 LEU A N 1
ATOM 712 C CA . LEU A 1 95 ? -2.293 -12.515 -3.390 1.00 96.75 95 LEU A CA 1
ATOM 713 C C . LEU A 1 95 ? -3.052 -12.933 -2.129 1.00 96.75 95 LEU A C 1
ATOM 715 O O . LEU A 1 95 ? -3.783 -12.124 -1.564 1.00 96.75 95 LEU A O 1
ATOM 719 N N . ARG A 1 96 ? -2.837 -14.164 -1.650 1.00 97.56 96 ARG A N 1
ATOM 720 C CA . ARG A 1 96 ? -3.509 -14.680 -0.450 1.00 97.56 96 ARG A CA 1
ATOM 721 C C . ARG A 1 96 ? -3.257 -13.792 0.768 1.00 97.56 96 ARG A C 1
ATOM 723 O O . ARG A 1 96 ? -4.203 -13.380 1.430 1.00 97.56 96 ARG A O 1
ATOM 730 N N . GLU A 1 97 ? -1.998 -13.460 1.042 1.00 97.00 97 GLU A N 1
ATOM 731 C CA . GLU A 1 97 ? -1.639 -12.635 2.201 1.00 97.00 97 GLU A CA 1
ATOM 732 C C . GLU A 1 97 ? -2.147 -11.198 2.062 1.00 97.00 97 GLU A C 1
ATOM 734 O O . GLU A 1 97 ? -2.640 -10.627 3.034 1.00 97.00 97 GLU A O 1
ATOM 739 N N . LEU A 1 98 ? -2.093 -10.619 0.859 1.00 97.69 98 LEU A N 1
ATOM 740 C CA . LEU A 1 98 ? -2.637 -9.285 0.601 1.00 97.69 98 LEU A CA 1
ATOM 741 C C . LEU A 1 98 ? -4.157 -9.244 0.817 1.00 97.69 98 LEU A C 1
ATOM 743 O O . LEU A 1 98 ? -4.647 -8.335 1.491 1.00 97.69 98 LEU A O 1
ATOM 747 N N . VAL A 1 99 ? -4.891 -10.248 0.326 1.00 98.12 99 VAL A N 1
ATOM 748 C CA . VAL A 1 99 ? -6.341 -10.392 0.536 1.00 98.12 99 VAL A CA 1
ATOM 749 C C . VAL A 1 99 ? -6.664 -10.575 2.022 1.00 98.12 99 VAL A C 1
ATOM 751 O O . VAL A 1 99 ? -7.546 -9.894 2.545 1.00 98.12 99 VAL A O 1
ATOM 754 N N . GLU A 1 100 ? -5.917 -11.413 2.744 1.00 97.56 100 GLU A N 1
ATOM 755 C CA . GLU A 1 100 ? -6.076 -11.594 4.196 1.00 97.56 100 GLU A CA 1
ATOM 756 C C . GLU A 1 100 ? -5.796 -10.307 4.998 1.00 97.56 100 GLU A C 1
ATOM 758 O O . GLU A 1 100 ? -6.400 -10.073 6.056 1.00 97.56 100 GLU A O 1
ATOM 763 N N . ILE A 1 101 ? -4.880 -9.456 4.523 1.00 97.44 101 ILE A N 1
ATOM 764 C CA . ILE A 1 101 ? -4.580 -8.158 5.138 1.00 97.44 101 ILE A CA 1
ATOM 765 C C . ILE A 1 101 ? -5.752 -7.187 4.959 1.00 97.44 101 ILE A C 1
ATOM 767 O O . ILE A 1 101 ? -6.157 -6.561 5.944 1.00 97.44 101 ILE A O 1
ATOM 771 N N . VAL A 1 102 ? -6.296 -7.060 3.743 1.00 97.81 102 VAL A N 1
ATOM 772 C CA . VAL A 1 102 ? -7.314 -6.038 3.431 1.00 97.81 102 VAL A CA 1
ATOM 773 C C . VAL A 1 102 ? -8.747 -6.483 3.702 1.00 97.81 102 VAL A C 1
ATOM 775 O O . VAL A 1 102 ? -9.591 -5.625 3.943 1.00 97.81 102 VAL A O 1
ATOM 778 N N . GLY A 1 103 ? -9.037 -7.788 3.716 1.00 97.12 103 GLY A N 1
ATOM 779 C CA . GLY A 1 103 ? -10.406 -8.323 3.727 1.00 97.12 103 GLY A CA 1
ATOM 780 C C . GLY A 1 103 ? -11.280 -7.836 4.887 1.00 97.12 103 GLY A C 1
ATOM 781 O O . GLY A 1 103 ? -12.471 -7.602 4.707 1.00 97.12 103 GLY A O 1
ATOM 782 N N . ARG A 1 104 ? -10.690 -7.570 6.062 1.00 94.12 104 ARG A N 1
ATOM 783 C CA . ARG A 1 104 ? -11.418 -7.005 7.219 1.00 94.12 104 ARG A CA 1
ATOM 784 C C . ARG A 1 104 ? -11.989 -5.608 6.963 1.00 94.12 104 ARG A C 1
ATOM 786 O O . ARG A 1 104 ? -12.914 -5.202 7.654 1.00 94.12 104 ARG A O 1
ATOM 793 N N . GLY A 1 105 ? -11.450 -4.877 5.989 1.00 97.75 105 GLY A N 1
ATOM 794 C CA . GLY A 1 105 ? -11.934 -3.547 5.638 1.00 97.75 105 GLY A CA 1
ATOM 795 C C . GL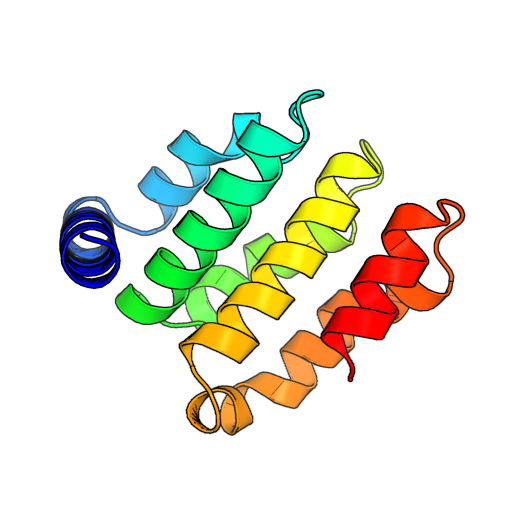Y A 1 105 ? -13.339 -3.549 5.028 1.00 97.75 105 GLY A C 1
ATOM 796 O O . GLY A 1 105 ? -14.013 -2.529 5.100 1.00 97.75 105 GLY A O 1
ATOM 797 N N . LEU A 1 106 ? -13.832 -4.690 4.516 1.00 98.31 106 LEU A N 1
ATOM 798 C CA . LEU A 1 106 ? -15.207 -4.814 4.009 1.00 98.31 106 LEU A CA 1
ATOM 799 C C . LEU A 1 106 ? -16.265 -4.599 5.097 1.00 98.31 106 LEU A C 1
ATOM 801 O O . LEU A 1 106 ? -17.372 -4.160 4.795 1.00 98.31 106 LEU A O 1
ATOM 805 N N . THR A 1 107 ? -15.923 -4.877 6.355 1.00 97.81 107 THR A N 1
ATOM 806 C CA . THR A 1 107 ? -16.810 -4.723 7.515 1.00 97.81 107 THR A CA 1
ATOM 807 C C . THR A 1 107 ? -16.380 -3.567 8.421 1.00 97.81 107 THR A C 1
ATOM 809 O O . THR A 1 107 ? -16.731 -3.558 9.595 1.00 97.81 107 THR A O 1
ATOM 812 N N . ASP A 1 108 ? -15.574 -2.621 7.924 1.00 98.31 108 ASP A N 1
ATOM 813 C CA . ASP A 1 108 ? -15.168 -1.438 8.696 1.00 98.31 108 ASP A CA 1
ATOM 814 C C . ASP A 1 108 ? -16.361 -0.499 8.923 1.00 98.31 108 ASP A C 1
ATOM 816 O O . ASP A 1 108 ? -17.196 -0.335 8.031 1.00 98.31 108 ASP A O 1
ATOM 820 N N . ASP A 1 109 ? -16.414 0.180 10.069 1.00 96.75 109 ASP A N 1
ATOM 821 C CA . ASP A 1 109 ? -17.464 1.163 10.373 1.00 96.75 109 ASP A CA 1
ATOM 822 C C . ASP A 1 109 ? -17.466 2.322 9.365 1.00 96.75 109 ASP A C 1
ATOM 824 O O . ASP A 1 109 ? -18.518 2.859 8.999 1.00 96.75 109 ASP A O 1
ATOM 828 N N . GLN A 1 110 ? -16.289 2.671 8.837 1.00 98.19 110 GLN A N 1
ATOM 829 C CA . GLN A 1 110 ? -16.143 3.780 7.912 1.00 98.19 110 GLN A CA 1
ATOM 830 C C . GLN A 1 110 ? -16.440 3.372 6.466 1.00 98.19 110 GLN A C 1
ATOM 832 O O . GLN A 1 110 ? -15.710 2.592 5.853 1.00 98.19 110 GLN A O 1
ATOM 837 N N . GLN A 1 111 ? -17.451 4.004 5.858 1.00 98.25 111 GLN A N 1
ATOM 838 C CA . GLN A 1 111 ? -17.860 3.715 4.475 1.00 98.25 111 GLN A CA 1
ATOM 839 C C . GLN A 1 111 ? -16.711 3.861 3.474 1.00 98.25 111 GLN A C 1
ATOM 841 O O . GLN A 1 111 ? -16.545 3.005 2.612 1.00 98.25 111 GLN A O 1
ATOM 846 N N . LYS A 1 112 ? -15.873 4.897 3.617 1.00 98.00 112 LYS A N 1
ATOM 847 C CA . LYS A 1 112 ? -14.706 5.099 2.744 1.00 98.00 112 LYS A CA 1
ATOM 848 C C . LYS A 1 112 ? -13.736 3.915 2.785 1.00 98.00 112 LYS A C 1
ATOM 850 O O . LYS A 1 112 ? -13.191 3.558 1.746 1.00 98.00 112 LYS A O 1
ATOM 855 N N . VAL A 1 113 ? -13.535 3.306 3.958 1.00 98.69 113 VAL A N 1
ATOM 856 C CA . VAL A 1 113 ? -12.679 2.121 4.116 1.00 98.69 113 VAL A CA 1
ATOM 857 C C . VAL A 1 113 ? -13.316 0.917 3.418 1.00 98.69 113 VAL A C 1
ATOM 859 O O . VAL A 1 113 ? -12.650 0.270 2.616 1.00 98.69 113 VAL A O 1
ATOM 862 N N . ARG A 1 114 ? -14.620 0.682 3.618 1.00 98.69 114 ARG A N 1
ATOM 863 C CA . ARG A 1 114 ? -15.346 -0.400 2.928 1.00 98.69 114 ARG A CA 1
ATOM 864 C C . ARG A 1 114 ? -15.266 -0.280 1.408 1.00 98.69 114 ARG A C 1
ATOM 866 O O . ARG A 1 114 ? -14.947 -1.254 0.730 1.00 98.69 114 ARG A O 1
ATOM 873 N N . THR A 1 115 ? -15.505 0.921 0.878 1.00 98.56 115 THR A N 1
ATOM 874 C CA . THR A 1 115 ? -15.454 1.185 -0.565 1.00 98.56 115 THR A CA 1
ATOM 875 C C . THR A 1 115 ? -14.064 0.915 -1.132 1.00 98.56 115 THR A C 1
ATOM 877 O O . THR A 1 115 ? -13.959 0.218 -2.137 1.00 98.56 115 THR A O 1
ATOM 880 N N . ILE A 1 116 ? -12.990 1.415 -0.503 1.00 98.56 116 ILE A N 1
ATOM 881 C CA . ILE A 1 116 ? -11.640 1.158 -1.022 1.00 98.56 116 ILE A CA 1
ATOM 882 C C . ILE A 1 116 ? -11.278 -0.326 -0.930 1.00 98.56 116 ILE A C 1
ATOM 884 O O . ILE A 1 116 ? -10.661 -0.837 -1.852 1.00 98.56 116 ILE A O 1
ATOM 888 N N . THR A 1 117 ? -11.706 -1.048 0.112 1.00 98.69 117 THR A N 1
ATOM 889 C CA . THR A 1 117 ? -11.483 -2.498 0.188 1.00 98.69 117 THR A CA 1
ATOM 890 C C . THR A 1 117 ? -12.180 -3.239 -0.942 1.00 98.69 117 THR A C 1
ATOM 892 O O . THR A 1 117 ? -11.551 -4.083 -1.571 1.00 98.69 117 THR A O 1
ATOM 895 N N . ALA A 1 118 ? -13.437 -2.904 -1.241 1.00 98.50 118 ALA A N 1
ATOM 896 C CA . ALA A 1 118 ? -14.155 -3.503 -2.362 1.00 98.50 118 ALA A CA 1
ATOM 897 C C . ALA A 1 118 ? -13.439 -3.239 -3.699 1.00 98.50 118 ALA A C 1
ATOM 899 O O . ALA A 1 118 ? -13.235 -4.168 -4.471 1.00 98.50 118 ALA A O 1
ATOM 900 N N . LEU A 1 119 ? -12.969 -2.006 -3.924 1.00 98.19 119 LEU A N 1
ATOM 901 C CA . LEU A 1 119 ? -12.193 -1.625 -5.114 1.00 98.19 119 LEU A CA 1
ATOM 902 C C . LEU A 1 119 ? -10.786 -2.242 -5.176 1.00 98.19 119 LEU A C 1
ATOM 904 O O . LEU A 1 119 ? -10.147 -2.207 -6.223 1.00 98.19 119 LEU A O 1
ATOM 908 N N . THR A 1 120 ? -10.243 -2.715 -4.056 1.00 98.25 120 THR A N 1
ATOM 909 C CA . THR A 1 120 ? -8.957 -3.429 -4.024 1.00 98.25 120 THR A CA 1
ATOM 910 C C . THR A 1 120 ? -9.130 -4.912 -4.346 1.00 98.25 120 THR A C 1
ATOM 912 O O . THR A 1 120 ? -8.176 -5.547 -4.783 1.00 98.25 120 THR A O 1
ATOM 915 N N . LEU A 1 121 ? -10.320 -5.469 -4.102 1.00 97.06 121 LEU A N 1
ATOM 916 C CA . LEU A 1 121 ? -10.634 -6.883 -4.322 1.00 97.06 121 LEU A CA 1
ATOM 917 C C . LEU A 1 121 ? -11.281 -7.165 -5.689 1.00 97.06 121 LEU A C 1
ATOM 919 O O . LEU A 1 121 ? -11.434 -8.335 -6.033 1.00 97.06 121 LEU A O 1
ATOM 923 N N . SER A 1 122 ? -11.670 -6.122 -6.430 1.00 92.19 122 SER A N 1
ATOM 924 C CA . SER A 1 122 ? -12.151 -6.199 -7.818 1.00 92.19 122 SER A CA 1
ATOM 925 C C . SER A 1 122 ? -11.004 -6.368 -8.805 1.00 92.19 122 SER A C 1
ATOM 927 O O . SER A 1 122 ? -11.134 -7.218 -9.707 1.00 92.19 122 SER A O 1
#

Foldseek 3Di:
DVVVVLVVLLVVCVVCDDVRLCVVLVVQLQPPDPVSLLVSLLSLLSSCVNVPVVVCLVVLLPQCPDPPHVSSVLSSLSNLQNNCVVCPPVCVVVVVSNCVSLVCQCVDPDPSSNVSSVVSVD